Protein AF-A0A531KJS4-F1 (afdb_monomer_lite)

Radius of gyration: 32.57 Å; chains: 1; bounding box: 62×25×97 Å

Foldseek 3Di:
DVCVVVPDDLVVCCVVVVDDSVVVVVCCVVCNPPDPVNVVVVVVVVVVVVVVVVVVVVVVVVVVVVVVVVVVVVVVVVVPPDPPPDDPDDD

pLDDT: mean 85.49, std 13.93, range [50.66, 98.62]

Secondary structure (DSSP, 8-state):
-HHHHTT--HHHHHHHHT--HHHHHHHHHHHTT--HHHHHHHHHHHHHHHHHHHHHHHHHHHHHHHHHHHHHHHHHHHHT-----------

Sequence (91 aa):
MKEFEAGVSVADLCRTHGVGDASIYNWKARFG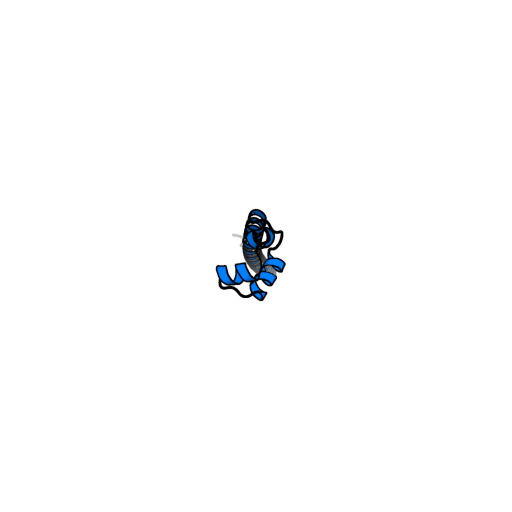GMDVSEARRLKALEDEDTRLKRLLADAMLDNAALKDLVGRDAVYLAGSGARSHRPVARR

Structure (mmCIF, N/CA/C/O backbone):
data_AF-A0A531KJS4-F1
#
_entry.id   AF-A0A531KJS4-F1
#
loop_
_atom_site.group_PDB
_atom_site.id
_atom_site.type_symbol
_atom_site.label_atom_id
_atom_site.label_alt_id
_atom_site.label_comp_id
_atom_site.label_asym_id
_atom_site.label_entity_id
_atom_site.label_seq_id
_atom_site.pdbx_PDB_ins_code
_atom_site.Cartn_x
_atom_site.Cartn_y
_atom_site.Cartn_z
_atom_site.occupancy
_atom_site.B_iso_or_equiv
_atom_site.auth_seq_id
_atom_site.auth_comp_id
_atom_site.auth_asym_id
_atom_site.auth_atom_id
_atom_site.pdbx_PDB_model_num
ATOM 1 N N . MET A 1 1 ? -11.286 3.476 18.213 1.00 86.44 1 MET A N 1
ATOM 2 C CA . MET A 1 1 ? -10.371 2.893 19.218 1.00 86.44 1 MET A CA 1
ATOM 3 C C . MET A 1 1 ? -10.058 3.831 20.368 1.00 86.44 1 MET A C 1
ATOM 5 O O . MET A 1 1 ? -10.151 3.362 21.488 1.00 86.44 1 MET A O 1
ATOM 9 N N . LYS A 1 2 ? -9.822 5.131 20.140 1.00 84.12 2 LYS A N 1
ATOM 10 C CA . LYS A 1 2 ? -9.546 6.090 21.228 1.00 84.12 2 LYS A CA 1
ATOM 11 C C . LYS A 1 2 ? -10.564 6.082 22.380 1.00 84.12 2 LYS A C 1
ATOM 13 O O . LYS A 1 2 ? -10.154 6.067 23.526 1.00 84.12 2 LYS A O 1
ATOM 18 N N . GLU A 1 3 ? -11.868 6.039 22.098 1.00 86.75 3 GLU A N 1
ATOM 19 C CA . GLU A 1 3 ? -12.907 5.964 23.148 1.00 86.75 3 GLU A CA 1
ATOM 20 C C . GLU A 1 3 ? -12.830 4.662 23.959 1.00 86.75 3 GLU A C 1
ATOM 22 O O . GLU A 1 3 ? -12.896 4.675 25.184 1.00 86.75 3 GLU A O 1
ATOM 27 N N . PHE A 1 4 ? -12.624 3.536 23.274 1.00 86.75 4 PHE A N 1
ATOM 28 C CA . PHE A 1 4 ? -12.425 2.238 23.915 1.00 86.75 4 PHE A CA 1
ATOM 29 C C . PHE A 1 4 ? -11.153 2.226 24.786 1.00 86.75 4 PHE A C 1
ATOM 31 O O . PHE A 1 4 ? -11.161 1.710 25.899 1.00 86.75 4 PHE A O 1
ATOM 38 N N . GLU A 1 5 ? -10.059 2.820 24.304 1.00 85.25 5 GLU A N 1
ATOM 39 C CA . GLU A 1 5 ? -8.794 2.965 25.043 1.00 85.25 5 GLU A CA 1
ATOM 40 C C . GLU A 1 5 ? -8.895 3.959 26.206 1.00 85.25 5 GLU A C 1
ATOM 42 O O . GLU A 1 5 ? -8.215 3.792 27.214 1.00 85.25 5 GLU A O 1
ATOM 47 N N . ALA A 1 6 ? -9.791 4.944 26.105 1.00 88.62 6 ALA A N 1
ATOM 48 C CA . ALA A 1 6 ? -10.148 5.860 27.184 1.00 88.62 6 ALA A CA 1
ATOM 49 C C . ALA A 1 6 ? -11.070 5.223 28.245 1.00 88.62 6 ALA A C 1
ATOM 51 O O . ALA A 1 6 ? -11.468 5.898 29.192 1.00 88.62 6 ALA A O 1
ATOM 52 N N . GLY A 1 7 ? -11.403 3.933 28.106 1.00 88.94 7 GLY A N 1
ATOM 53 C CA . GLY A 1 7 ? -12.152 3.165 29.100 1.00 88.94 7 GLY A CA 1
ATOM 54 C C . GLY A 1 7 ? -13.667 3.131 28.894 1.00 88.94 7 GLY A C 1
ATOM 55 O O . GLY A 1 7 ? -14.374 2.643 29.775 1.00 88.94 7 GLY A O 1
ATOM 56 N N . VAL A 1 8 ? -14.188 3.609 27.756 1.00 93.31 8 VAL A N 1
ATOM 57 C CA . VAL A 1 8 ? -15.619 3.472 27.435 1.00 93.31 8 VAL A CA 1
ATOM 58 C C . VAL A 1 8 ? -15.963 1.991 27.246 1.00 93.31 8 VAL A C 1
ATOM 60 O O . VAL A 1 8 ? -15.252 1.257 26.554 1.00 93.31 8 VAL A O 1
ATOM 63 N N . SER A 1 9 ? -17.058 1.541 27.865 1.00 94.31 9 SER A N 1
ATOM 64 C CA . SER A 1 9 ? -17.463 0.135 27.812 1.00 94.31 9 SER A CA 1
ATOM 65 C C . SER A 1 9 ? -17.847 -0.299 26.390 1.00 94.31 9 SER A C 1
ATOM 67 O O . SER A 1 9 ? -18.375 0.487 25.601 1.00 94.31 9 SER A O 1
ATOM 69 N N . VAL A 1 10 ? -17.630 -1.580 26.059 1.00 92.88 10 VAL A N 1
ATOM 70 C CA . VAL A 1 10 ? -18.051 -2.147 24.759 1.00 92.88 10 VAL A CA 1
ATOM 71 C C . VAL A 1 10 ? -19.550 -1.952 24.541 1.00 92.88 10 VAL A C 1
ATOM 73 O O . VAL A 1 10 ? -19.958 -1.581 23.446 1.00 92.88 10 VAL A O 1
ATOM 76 N N . ALA A 1 11 ? -20.359 -2.130 25.588 1.00 94.44 11 ALA A N 1
ATOM 77 C CA . ALA A 1 11 ? -21.807 -1.967 25.517 1.00 94.44 11 ALA A CA 1
ATOM 78 C C . ALA A 1 11 ? -22.216 -0.531 25.137 1.00 94.44 11 ALA A C 1
ATOM 80 O O . ALA A 1 11 ? -23.123 -0.338 24.327 1.00 94.44 11 ALA A O 1
ATOM 81 N N . ASP A 1 12 ? -21.540 0.483 25.680 1.00 94.38 12 ASP A N 1
ATOM 82 C CA . ASP A 1 12 ? -21.805 1.889 25.349 1.00 94.38 12 ASP A CA 1
ATOM 83 C C . ASP A 1 12 ? -21.392 2.230 23.923 1.00 94.38 12 ASP A C 1
ATOM 85 O O . ASP A 1 12 ? -22.126 2.914 23.207 1.00 94.38 12 ASP A O 1
ATOM 89 N N . LEU A 1 13 ? -20.251 1.705 23.485 1.00 94.06 13 LEU A N 1
ATOM 90 C CA . LEU A 1 13 ? -19.777 1.892 22.120 1.00 94.06 13 LEU A CA 1
ATOM 91 C C . LEU A 1 13 ? -20.709 1.224 21.107 1.00 94.06 13 LEU A C 1
ATOM 93 O O . LEU A 1 13 ? -21.018 1.820 20.079 1.00 94.06 13 LEU A O 1
ATOM 97 N N . CYS A 1 14 ? -21.203 0.025 21.408 1.00 94.69 14 CYS A N 1
ATOM 98 C CA . CYS A 1 14 ? -22.143 -0.681 20.544 1.00 94.69 14 CYS A CA 1
ATOM 99 C C . CYS A 1 14 ? -23.475 0.067 20.421 1.00 94.69 14 CYS A C 1
ATOM 101 O O . CYS A 1 14 ? -23.995 0.217 19.317 1.00 94.69 14 CYS A O 1
ATOM 103 N N . ARG A 1 15 ? -23.989 0.619 21.529 1.00 95.25 15 ARG A N 1
ATOM 104 C CA . ARG A 1 15 ? -25.202 1.456 21.526 1.00 95.25 15 ARG A CA 1
ATOM 105 C C . ARG A 1 15 ? -25.017 2.768 20.770 1.00 95.25 15 ARG A C 1
ATOM 107 O O . ARG A 1 15 ? -25.900 3.156 20.015 1.00 95.25 15 ARG A O 1
ATOM 114 N N . THR A 1 16 ? -23.885 3.437 20.971 1.00 94.00 16 THR A N 1
ATOM 115 C CA . THR A 1 16 ? -23.601 4.749 20.368 1.00 94.00 16 THR A CA 1
ATOM 116 C C . THR A 1 16 ? -23.355 4.642 18.868 1.00 94.00 16 THR A C 1
ATOM 118 O O . THR A 1 16 ? -23.882 5.436 18.094 1.00 94.00 16 THR A O 1
ATOM 121 N N . HIS A 1 17 ? -22.564 3.652 18.450 1.00 92.75 17 HIS A N 1
ATOM 122 C CA . HIS A 1 17 ? -22.094 3.528 17.067 1.00 92.75 17 HIS A CA 1
ATOM 123 C C . HIS A 1 17 ? -22.904 2.525 16.236 1.00 92.75 17 HIS A C 1
ATOM 125 O O . HIS A 1 17 ? -22.636 2.368 15.047 1.00 92.75 17 HIS A O 1
ATOM 131 N N . GLY A 1 18 ? -23.880 1.834 16.835 1.00 93.44 18 GLY A N 1
ATOM 132 C CA . GLY A 1 18 ? -24.718 0.851 16.139 1.00 93.44 18 GLY A CA 1
ATOM 133 C C . GLY A 1 18 ? -23.937 -0.360 15.618 1.00 93.44 18 GLY A C 1
ATOM 134 O O . GLY A 1 18 ? -24.307 -0.955 14.609 1.00 93.44 18 GLY A O 1
ATOM 135 N N . VAL A 1 19 ? -22.831 -0.706 16.278 1.00 94.00 19 VAL A N 1
ATOM 136 C CA . VAL A 1 19 ? -21.961 -1.836 15.920 1.00 94.00 19 VAL A CA 1
ATOM 137 C C . VAL A 1 19 ? -22.098 -2.951 16.949 1.00 94.00 19 VAL A C 1
ATOM 139 O O . VAL A 1 19 ? -22.464 -2.697 18.088 1.00 94.00 19 VAL A O 1
ATOM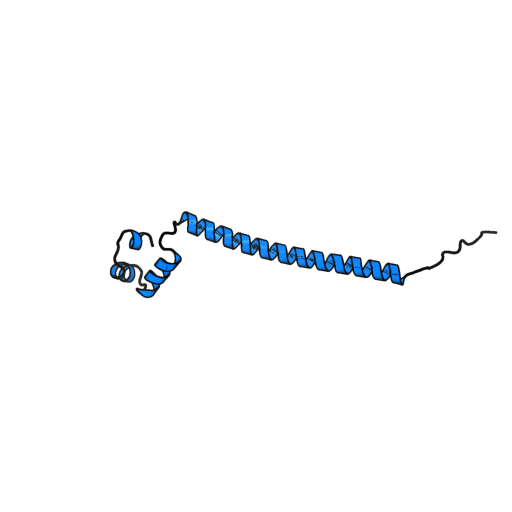 142 N N . GLY A 1 20 ? -21.805 -4.191 16.561 1.00 93.88 20 GLY A N 1
ATOM 143 C CA . GLY A 1 20 ? -21.768 -5.311 17.504 1.00 93.88 20 GLY A CA 1
ATOM 144 C C . GLY A 1 20 ? -20.420 -5.446 18.218 1.00 93.88 20 GLY A C 1
ATOM 145 O O . GLY A 1 20 ? -19.382 -5.048 17.680 1.00 93.88 20 GLY A O 1
ATOM 146 N N . ASP A 1 21 ? -20.424 -6.105 19.379 1.00 93.38 21 ASP A N 1
ATOM 147 C CA . ASP A 1 21 ? -19.238 -6.368 20.208 1.00 93.38 21 ASP A CA 1
ATOM 148 C C . ASP A 1 21 ? -18.083 -6.981 19.401 1.00 93.38 21 ASP A C 1
ATOM 150 O O . ASP A 1 21 ? -16.934 -6.547 19.503 1.00 93.38 21 ASP A O 1
ATOM 154 N N . ALA A 1 22 ? -18.391 -7.954 18.536 1.00 94.94 22 ALA A N 1
ATOM 155 C CA . ALA A 1 22 ? -17.403 -8.623 17.690 1.00 94.94 22 ALA A CA 1
ATOM 156 C C . ALA A 1 22 ? -16.640 -7.643 16.780 1.00 94.94 22 ALA A C 1
ATOM 158 O O . ALA A 1 22 ? -15.429 -7.779 16.596 1.00 94.94 22 ALA A O 1
ATOM 159 N N . SER A 1 23 ? -17.321 -6.626 16.243 1.00 94.12 23 SER A N 1
ATOM 160 C CA . SER A 1 23 ? -16.694 -5.593 15.411 1.00 94.12 23 SER A CA 1
ATOM 161 C C . SER A 1 23 ? -15.724 -4.739 16.223 1.00 94.12 23 SER A C 1
ATOM 163 O O . SER A 1 23 ? -14.624 -4.450 15.754 1.00 94.12 23 SER A O 1
ATOM 165 N N . ILE A 1 24 ? -16.091 -4.391 17.459 1.00 92.62 24 ILE A N 1
ATOM 166 C CA . ILE A 1 24 ? -15.243 -3.597 18.357 1.00 92.62 24 ILE A CA 1
ATOM 167 C C . ILE A 1 24 ? -13.972 -4.364 18.715 1.00 92.62 24 ILE A C 1
ATOM 169 O O . ILE A 1 24 ? -12.875 -3.811 18.620 1.00 92.62 24 ILE A O 1
ATOM 173 N N . TYR A 1 25 ? -14.087 -5.648 19.060 1.00 92.12 25 TYR A N 1
ATOM 174 C CA . TYR A 1 25 ? -12.919 -6.481 19.342 1.00 92.12 25 TYR A CA 1
ATOM 175 C C . TYR A 1 25 ? -12.038 -6.697 18.108 1.00 92.12 25 TYR A C 1
ATOM 177 O O . TYR A 1 25 ? -10.815 -6.619 18.222 1.00 92.12 25 TYR A O 1
ATOM 185 N N . ASN A 1 26 ? -12.624 -6.878 16.921 1.00 92.25 26 ASN A N 1
ATOM 186 C CA . ASN A 1 26 ? -11.861 -6.955 15.672 1.00 92.25 26 ASN A CA 1
ATOM 187 C C . ASN A 1 26 ? -11.089 -5.662 15.389 1.00 92.25 26 ASN A C 1
ATOM 189 O O . ASN A 1 26 ? -9.923 -5.705 14.997 1.00 92.25 26 ASN A O 1
ATOM 193 N N . TRP A 1 27 ? -11.704 -4.500 15.604 1.00 90.31 27 TRP A N 1
ATOM 194 C CA . TRP A 1 27 ? -11.012 -3.222 15.460 1.00 90.31 27 TRP A CA 1
ATOM 195 C C . TRP A 1 27 ? -9.943 -3.020 16.526 1.00 90.31 27 TRP A C 1
ATOM 197 O O . TRP A 1 27 ? -8.881 -2.500 16.203 1.00 90.31 27 TRP A O 1
ATOM 207 N N . LYS A 1 28 ? -10.160 -3.488 17.759 1.00 87.88 28 LYS A N 1
ATOM 208 C CA . LYS A 1 28 ? -9.127 -3.485 18.799 1.00 87.88 28 LYS A CA 1
ATOM 209 C C . LYS A 1 28 ? -7.931 -4.347 18.413 1.00 87.88 28 LYS A C 1
ATOM 211 O O . LYS A 1 28 ? -6.803 -3.906 18.572 1.00 87.88 28 LYS A O 1
ATOM 216 N N . ALA A 1 29 ? -8.161 -5.547 17.891 1.00 87.88 29 ALA A N 1
ATOM 217 C CA . ALA A 1 29 ? -7.082 -6.430 17.459 1.00 87.88 29 ALA A CA 1
ATOM 218 C C . ALA A 1 29 ? -6.283 -5.841 16.284 1.00 87.88 29 ALA A C 1
ATOM 220 O O . ALA A 1 29 ? -5.076 -6.036 16.203 1.00 87.88 29 ALA A O 1
ATOM 221 N N . ARG A 1 30 ? -6.953 -5.118 15.376 1.00 84.25 30 ARG A N 1
ATOM 222 C CA . ARG A 1 30 ? -6.330 -4.556 14.167 1.00 84.25 30 ARG A CA 1
ATOM 223 C C . ARG A 1 30 ? -5.702 -3.178 14.358 1.00 84.25 30 ARG A C 1
ATOM 225 O O . ARG A 1 30 ? -4.733 -2.865 13.679 1.00 84.25 30 ARG A O 1
ATOM 232 N N . PHE A 1 31 ? -6.286 -2.349 15.214 1.00 83.94 31 PHE A N 1
ATOM 233 C CA . PHE A 1 31 ? -5.967 -0.923 15.327 1.00 83.94 31 PHE A CA 1
ATOM 234 C C . PHE A 1 31 ? -5.734 -0.468 16.772 1.00 83.94 31 PHE A C 1
ATOM 236 O O . PHE A 1 31 ? -5.486 0.713 16.998 1.00 83.94 31 PHE A O 1
ATOM 243 N N . GLY A 1 32 ? -5.871 -1.354 17.760 1.00 85.12 32 GLY A N 1
ATOM 244 C CA . GLY A 1 32 ? -5.600 -1.020 19.156 1.00 85.12 32 GLY A CA 1
ATOM 245 C C . GLY A 1 32 ? -4.124 -0.693 19.354 1.00 85.12 32 GLY A C 1
ATOM 246 O O . GLY A 1 32 ? -3.256 -1.409 18.860 1.00 85.12 32 GLY A O 1
ATOM 247 N N . GLY A 1 33 ? -3.844 0.399 20.061 1.00 80.69 33 GLY A N 1
ATOM 248 C CA . GLY A 1 33 ? -2.490 0.895 20.296 1.00 80.69 33 GLY A CA 1
ATOM 249 C C . GLY A 1 33 ? -1.814 1.548 19.085 1.00 80.69 33 GLY A C 1
ATOM 250 O O . GLY A 1 33 ? -0.681 1.991 19.228 1.00 80.69 33 GLY A O 1
ATOM 251 N N . MET A 1 34 ? -2.480 1.630 17.926 1.00 84.31 34 MET A N 1
ATOM 252 C CA . MET A 1 34 ? -1.972 2.326 16.739 1.00 84.31 34 MET A CA 1
ATOM 253 C C . MET A 1 34 ? -2.462 3.776 16.738 1.00 84.31 34 MET A C 1
ATOM 255 O O . MET A 1 34 ? -3.673 4.027 16.755 1.00 84.31 34 MET A O 1
ATOM 259 N N . ASP A 1 35 ? -1.548 4.747 16.676 1.00 82.62 35 ASP A N 1
ATOM 260 C CA . ASP A 1 35 ? -1.950 6.146 16.543 1.00 82.62 35 ASP A CA 1
ATOM 261 C C . ASP A 1 35 ? -2.503 6.440 15.136 1.00 82.62 35 ASP A C 1
ATOM 263 O O . ASP A 1 35 ? -2.170 5.807 14.132 1.00 82.62 35 ASP A O 1
ATOM 267 N N . VAL A 1 36 ? -3.356 7.460 15.037 1.00 81.50 36 VAL A N 1
ATOM 268 C CA . VAL A 1 36 ? -3.948 7.904 13.767 1.00 81.50 36 VAL A CA 1
ATOM 269 C C . VAL A 1 36 ? -2.863 8.320 12.769 1.00 81.50 36 VAL A C 1
ATOM 271 O O . VAL A 1 36 ? -3.033 8.121 11.564 1.00 81.50 36 VAL A O 1
ATOM 274 N N . SER A 1 37 ? -1.752 8.895 13.242 1.00 84.62 37 SER A N 1
ATOM 275 C CA . SER A 1 37 ? -0.620 9.250 12.382 1.00 84.62 37 SER A CA 1
ATOM 276 C C . SER A 1 37 ? 0.075 8.014 11.799 1.00 84.62 37 SER A C 1
ATOM 278 O O . SER A 1 37 ? 0.382 7.995 10.606 1.00 84.62 37 SER A O 1
ATOM 280 N N . GLU A 1 38 ? 0.232 6.954 12.593 1.00 88.25 38 GLU A N 1
ATOM 281 C CA . GLU A 1 38 ? 0.800 5.675 12.163 1.00 88.25 38 GLU A CA 1
ATOM 282 C C . GLU A 1 38 ? -0.113 4.972 11.161 1.00 88.25 38 GLU A C 1
ATOM 284 O O . GLU A 1 38 ? 0.355 4.552 10.105 1.00 88.25 38 GLU A O 1
ATOM 289 N N . ALA A 1 39 ? -1.423 4.940 11.416 1.00 87.44 39 ALA A N 1
ATOM 290 C CA . ALA A 1 39 ? -2.400 4.368 10.490 1.00 87.44 39 ALA A CA 1
ATOM 291 C C . ALA A 1 39 ? -2.401 5.088 9.128 1.00 87.44 39 ALA A C 1
ATOM 293 O O . ALA A 1 39 ? -2.467 4.453 8.074 1.00 87.44 39 ALA A O 1
ATOM 294 N N . ARG A 1 40 ? -2.292 6.425 9.127 1.00 90.06 40 ARG A N 1
ATOM 295 C CA . ARG A 1 40 ? -2.176 7.218 7.890 1.00 90.06 40 ARG A CA 1
ATOM 296 C C . ARG A 1 40 ? -0.874 6.933 7.152 1.00 90.06 40 ARG A C 1
ATOM 298 O O . ARG A 1 40 ? -0.891 6.799 5.931 1.00 90.06 40 ARG A O 1
ATOM 305 N N . ARG A 1 41 ? 0.240 6.839 7.881 1.00 93.94 41 ARG A N 1
ATOM 306 C CA . ARG A 1 41 ? 1.548 6.515 7.304 1.00 93.94 41 ARG A CA 1
ATOM 307 C C . ARG A 1 41 ? 1.557 5.114 6.700 1.00 93.94 41 ARG A C 1
ATOM 309 O O . ARG A 1 41 ? 2.073 4.954 5.601 1.00 93.94 41 ARG A O 1
ATOM 316 N N . LEU A 1 42 ? 0.969 4.134 7.385 1.00 92.25 42 LEU A N 1
ATOM 317 C CA . LEU A 1 42 ? 0.850 2.765 6.894 1.00 92.25 42 LEU A CA 1
ATOM 318 C C . LEU A 1 42 ? 0.102 2.732 5.561 1.00 92.25 42 LEU A C 1
ATOM 320 O O . LEU A 1 42 ? 0.633 2.214 4.587 1.00 92.25 42 LEU A O 1
ATOM 324 N N . LYS A 1 43 ? -1.062 3.386 5.486 1.00 93.19 43 LYS A N 1
ATOM 325 C CA . LYS A 1 43 ? -1.834 3.471 4.242 1.00 93.19 43 LYS A CA 1
ATOM 326 C C . LYS A 1 43 ? -1.044 4.116 3.098 1.00 93.19 43 LYS A C 1
ATOM 328 O O . LYS A 1 43 ? -1.048 3.604 1.988 1.00 93.19 43 LYS A O 1
ATOM 333 N N . ALA A 1 44 ? -0.337 5.215 3.371 1.00 96.69 44 ALA A N 1
ATOM 334 C CA . ALA A 1 44 ? 0.484 5.877 2.358 1.00 96.69 44 ALA A CA 1
ATOM 335 C C . ALA A 1 44 ? 1.615 4.971 1.836 1.00 96.69 44 ALA A C 1
ATOM 337 O O . ALA A 1 44 ? 1.922 4.993 0.647 1.00 96.69 44 ALA A O 1
ATOM 338 N N . LEU A 1 45 ? 2.220 4.164 2.713 1.00 97.94 45 LEU A N 1
ATOM 339 C CA . LEU A 1 45 ? 3.237 3.187 2.324 1.00 97.94 45 LEU A CA 1
ATOM 340 C C . LEU A 1 45 ? 2.645 2.032 1.508 1.00 97.94 45 LEU A C 1
ATOM 342 O O . LEU A 1 45 ? 3.268 1.610 0.541 1.00 97.94 45 LEU A O 1
ATOM 346 N N . GLU A 1 46 ? 1.457 1.543 1.861 1.00 97.44 46 GLU A N 1
ATOM 347 C CA . GLU A 1 46 ? 0.751 0.501 1.100 1.00 97.44 46 GLU A CA 1
ATOM 348 C C . GLU A 1 46 ? 0.357 0.980 -0.309 1.00 97.44 46 GLU A C 1
ATOM 350 O O . GLU A 1 46 ? 0.515 0.245 -1.292 1.00 97.44 46 GLU A O 1
ATOM 355 N N . ASP A 1 47 ? -0.113 2.225 -0.423 1.00 98.19 47 ASP A N 1
ATOM 356 C CA . ASP A 1 47 ? -0.454 2.849 -1.703 1.00 98.19 47 ASP A CA 1
ATOM 357 C C . ASP A 1 47 ? 0.796 3.003 -2.591 1.00 98.19 47 ASP A C 1
ATOM 359 O O . ASP A 1 47 ? 0.762 2.677 -3.784 1.00 98.19 47 ASP A O 1
ATOM 363 N N . GLU A 1 48 ? 1.919 3.441 -2.011 1.00 98.38 48 GLU A N 1
ATOM 364 C CA . GLU A 1 48 ? 3.181 3.593 -2.740 1.00 98.38 48 GLU A CA 1
ATOM 365 C C . GLU A 1 48 ? 3.792 2.241 -3.128 1.00 98.38 48 GLU A C 1
ATOM 367 O O . GLU A 1 48 ? 4.208 2.070 -4.270 1.00 98.38 48 GLU A O 1
ATOM 372 N N . ASP A 1 49 ? 3.780 1.240 -2.246 1.00 98.56 49 ASP A N 1
ATOM 373 C CA . ASP A 1 49 ? 4.228 -0.122 -2.569 1.00 98.56 49 ASP A CA 1
ATOM 374 C C . ASP A 1 49 ? 3.420 -0.713 -3.735 1.00 98.56 49 ASP A C 1
ATOM 376 O O . ASP A 1 49 ? 3.981 -1.280 -4.677 1.00 98.56 49 ASP A O 1
ATOM 380 N N . THR A 1 50 ? 2.103 -0.498 -3.740 1.00 98.56 50 THR A N 1
ATOM 381 C CA . THR A 1 50 ? 1.231 -0.912 -4.846 1.00 98.56 50 THR A CA 1
ATOM 382 C C . THR A 1 50 ? 1.604 -0.208 -6.150 1.00 98.56 50 THR A C 1
ATOM 384 O O . THR A 1 50 ? 1.665 -0.842 -7.209 1.00 98.56 50 THR A O 1
ATOM 387 N N . ARG A 1 51 ? 1.865 1.102 -6.099 1.00 98.56 51 ARG A N 1
ATOM 388 C CA . ARG A 1 51 ? 2.304 1.884 -7.261 1.00 98.56 51 ARG A CA 1
ATOM 389 C C . ARG A 1 51 ? 3.654 1.396 -7.786 1.00 98.56 51 ARG A C 1
ATOM 391 O O . ARG A 1 51 ? 3.790 1.181 -8.989 1.00 98.56 51 ARG A O 1
ATOM 398 N N . LEU A 1 52 ? 4.628 1.196 -6.903 1.00 98.62 52 LEU A N 1
ATOM 399 C CA . LEU A 1 52 ? 5.974 0.753 -7.256 1.00 98.62 52 LEU A CA 1
ATOM 400 C C . LEU A 1 52 ? 5.964 -0.646 -7.869 1.00 98.62 52 LEU A C 1
ATOM 402 O O . LEU A 1 52 ? 6.617 -0.862 -8.886 1.00 98.62 52 LEU A O 1
ATOM 406 N N . LYS A 1 53 ? 5.175 -1.578 -7.324 1.00 98.62 53 LYS A N 1
ATOM 407 C CA . LYS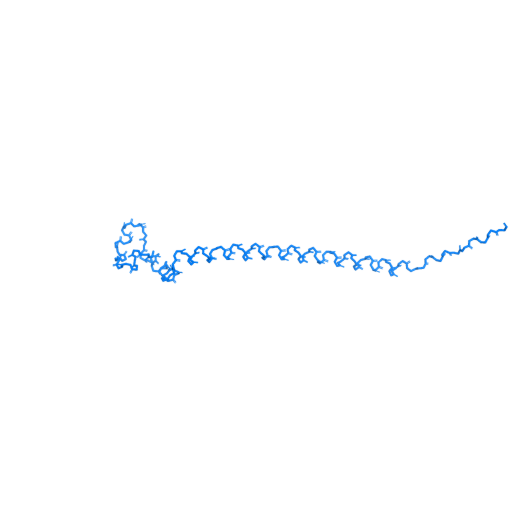 A 1 53 ? 5.012 -2.923 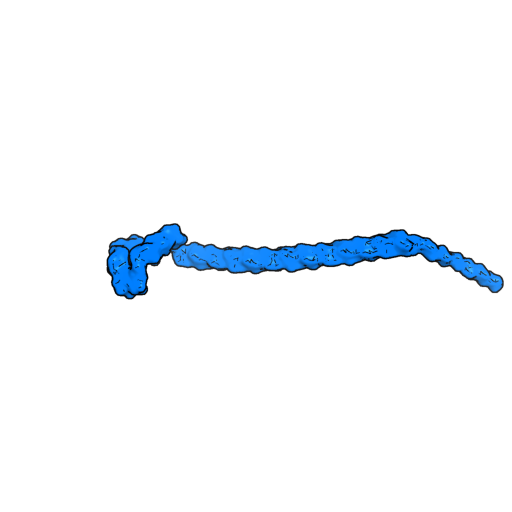-7.897 1.00 98.62 53 LYS A CA 1
ATOM 408 C C . LYS A 1 53 ? 4.463 -2.892 -9.322 1.00 98.62 53 LYS A C 1
ATOM 410 O O . LYS A 1 53 ? 4.938 -3.655 -10.158 1.00 98.62 53 LYS A O 1
ATOM 415 N N . ARG A 1 54 ? 3.503 -2.006 -9.614 1.00 98.62 54 ARG A N 1
ATOM 416 C CA . ARG A 1 54 ? 2.975 -1.817 -10.979 1.00 98.62 54 ARG A CA 1
ATOM 417 C C . ARG A 1 54 ? 4.048 -1.287 -11.925 1.00 98.62 54 ARG A C 1
ATOM 419 O O . ARG A 1 54 ? 4.309 -1.913 -12.941 1.00 98.62 54 ARG A O 1
ATOM 426 N N . LEU A 1 55 ? 4.724 -0.202 -11.544 1.00 98.50 55 LEU A N 1
ATOM 427 C CA . LEU A 1 55 ? 5.787 0.391 -12.364 1.00 98.50 55 LEU A CA 1
ATOM 428 C C . LEU A 1 55 ? 6.943 -0.584 -12.613 1.00 98.50 55 LEU A C 1
ATOM 430 O O . LEU A 1 55 ? 7.498 -0.618 -13.708 1.00 98.50 55 LEU A O 1
ATOM 434 N N . LEU A 1 56 ? 7.300 -1.387 -11.609 1.00 98.44 56 LEU A N 1
ATOM 435 C CA . LEU A 1 56 ? 8.316 -2.421 -11.754 1.00 98.44 56 LEU A CA 1
ATOM 436 C C . LEU A 1 56 ? 7.875 -3.502 -12.746 1.00 98.44 56 LEU A C 1
ATOM 438 O O . LEU A 1 56 ? 8.673 -3.897 -13.590 1.00 98.44 56 LEU A O 1
ATOM 442 N N . ALA A 1 57 ? 6.626 -3.966 -12.664 1.00 98.38 57 ALA A N 1
ATOM 443 C CA . ALA A 1 57 ? 6.092 -4.944 -13.607 1.00 98.38 57 ALA A CA 1
ATOM 444 C C . ALA A 1 57 ? 6.108 -4.405 -15.046 1.00 98.38 57 ALA A C 1
ATOM 446 O O . ALA A 1 57 ? 6.608 -5.091 -15.936 1.00 98.38 57 ALA A O 1
ATOM 447 N N . ASP A 1 58 ? 5.652 -3.168 -15.256 1.00 98.00 58 ASP A N 1
ATOM 448 C CA . ASP A 1 58 ? 5.666 -2.512 -16.569 1.00 98.00 58 ASP A CA 1
ATOM 449 C C . ASP A 1 58 ? 7.100 -2.407 -17.116 1.00 98.00 58 ASP A C 1
ATOM 451 O O . ASP A 1 58 ? 7.386 -2.858 -18.225 1.00 98.00 58 ASP A O 1
ATOM 455 N N . ALA A 1 59 ? 8.046 -1.933 -16.298 1.00 98.06 59 ALA A N 1
ATOM 456 C CA . ALA A 1 59 ? 9.452 -1.829 -16.689 1.00 98.06 59 ALA A CA 1
ATOM 457 C C . ALA A 1 59 ? 10.088 -3.195 -17.002 1.00 98.06 59 ALA A C 1
ATOM 459 O O . ALA A 1 59 ? 10.931 -3.304 -17.895 1.00 98.06 59 ALA A O 1
ATOM 460 N N . MET A 1 60 ? 9.709 -4.249 -16.275 1.00 98.19 60 MET A N 1
ATOM 461 C CA . MET A 1 60 ? 10.177 -5.610 -16.543 1.00 98.19 60 MET A CA 1
ATOM 462 C C . MET A 1 60 ? 9.625 -6.154 -17.864 1.00 98.19 60 MET A C 1
ATOM 464 O O . MET A 1 60 ? 10.371 -6.809 -18.595 1.00 98.19 60 MET A O 1
ATOM 468 N N . LEU A 1 61 ? 8.361 -5.866 -18.188 1.00 97.75 61 LEU A N 1
ATOM 469 C CA . LEU A 1 61 ? 7.753 -6.233 -19.469 1.00 97.75 61 LEU A CA 1
ATOM 470 C C . LEU A 1 61 ? 8.436 -5.510 -20.634 1.00 97.75 61 LEU A C 1
ATOM 472 O O . LEU A 1 61 ? 8.831 -6.162 -21.602 1.00 97.75 61 LEU A O 1
ATOM 476 N N . ASP A 1 62 ? 8.669 -4.204 -20.508 1.00 96.50 62 ASP A N 1
ATOM 477 C CA . ASP A 1 62 ? 9.396 -3.421 -21.512 1.00 96.50 62 ASP A CA 1
ATOM 478 C C . ASP A 1 62 ? 10.822 -3.948 -21.702 1.00 96.50 62 ASP A C 1
ATOM 480 O O . ASP A 1 62 ? 11.293 -4.129 -22.826 1.00 96.50 62 ASP A O 1
ATOM 484 N N . ASN A 1 63 ? 11.516 -4.263 -20.605 1.00 96.50 63 ASN A N 1
ATOM 485 C CA . ASN A 1 63 ? 12.865 -4.814 -20.667 1.00 96.50 63 ASN A CA 1
ATOM 486 C C . ASN A 1 63 ? 12.905 -6.169 -21.387 1.00 96.50 63 ASN A C 1
ATOM 488 O O . ASN A 1 63 ? 13.822 -6.411 -22.175 1.00 96.50 63 ASN A O 1
ATOM 492 N N . ALA A 1 64 ? 11.924 -7.038 -21.133 1.00 95.06 64 ALA A N 1
ATOM 493 C CA . ALA A 1 64 ? 11.796 -8.317 -21.822 1.00 95.06 64 ALA A CA 1
ATOM 494 C C . ALA A 1 64 ? 11.540 -8.115 -23.323 1.00 95.06 64 ALA A C 1
ATOM 496 O O . ALA A 1 64 ? 12.267 -8.672 -24.144 1.00 95.06 64 ALA A O 1
ATOM 497 N N . ALA A 1 65 ? 10.596 -7.244 -23.690 1.00 94.25 65 ALA A N 1
ATOM 498 C CA . ALA A 1 65 ? 10.285 -6.944 -25.087 1.00 94.25 65 ALA A CA 1
ATOM 499 C C . ALA A 1 65 ? 11.496 -6.380 -25.851 1.00 94.25 65 ALA A C 1
ATOM 501 O O . ALA A 1 65 ? 11.766 -6.786 -26.985 1.00 94.25 65 ALA A O 1
ATOM 502 N N . LEU A 1 66 ? 12.262 -5.479 -25.226 1.00 93.56 66 LEU A N 1
ATOM 503 C CA . LEU A 1 66 ? 13.483 -4.920 -25.810 1.00 93.56 66 LEU A CA 1
ATOM 504 C C . LEU A 1 66 ? 14.561 -5.989 -26.008 1.00 93.56 66 LEU A C 1
ATOM 506 O O . LEU A 1 66 ? 15.182 -6.041 -27.070 1.00 93.56 66 LEU A O 1
ATOM 510 N N . LYS A 1 67 ? 14.770 -6.870 -25.024 1.00 92.94 67 LYS A N 1
ATOM 511 C CA . LYS A 1 67 ? 15.715 -7.990 -25.149 1.00 92.94 67 LYS A CA 1
ATOM 512 C C . LYS A 1 67 ? 15.311 -8.959 -26.259 1.00 92.94 67 LYS A C 1
ATOM 514 O O . LYS A 1 67 ? 16.179 -9.388 -27.016 1.00 92.94 67 LYS A O 1
ATOM 519 N N . ASP A 1 68 ? 14.021 -9.241 -26.409 1.00 92.44 68 ASP A N 1
ATOM 520 C CA . ASP A 1 68 ? 13.504 -10.098 -27.479 1.00 92.44 68 ASP A CA 1
ATOM 521 C C . ASP A 1 68 ? 13.671 -9.471 -28.869 1.00 92.44 68 ASP A C 1
ATOM 523 O O . ASP A 1 68 ? 13.907 -10.176 -29.852 1.00 92.44 68 ASP A O 1
ATOM 527 N N . LEU A 1 69 ? 13.544 -8.147 -28.993 1.00 88.88 69 LEU A N 1
ATOM 528 C CA . LEU A 1 69 ? 13.828 -7.437 -30.245 1.00 88.88 69 LEU A CA 1
ATOM 529 C C . LEU A 1 69 ? 15.314 -7.514 -30.601 1.00 88.88 69 LEU A C 1
ATOM 531 O O . LEU A 1 69 ? 15.650 -7.959 -31.694 1.00 88.88 69 LEU A O 1
ATOM 535 N N . VAL A 1 70 ? 16.200 -7.187 -29.655 1.00 85.62 70 VAL A N 1
ATOM 536 C CA . VAL A 1 70 ? 17.656 -7.276 -29.860 1.00 85.62 70 VAL A CA 1
ATOM 537 C C . VAL A 1 70 ? 18.081 -8.707 -30.198 1.00 85.62 70 VAL A C 1
ATOM 539 O O . VAL A 1 70 ? 18.902 -8.918 -31.090 1.00 85.62 70 VAL A O 1
ATOM 542 N N . GLY A 1 71 ? 17.499 -9.703 -29.526 1.00 81.94 71 GLY A N 1
ATOM 543 C CA . GLY A 1 71 ? 17.736 -11.114 -29.823 1.00 81.94 71 GLY A CA 1
ATOM 544 C C . GLY A 1 71 ? 17.311 -11.493 -31.242 1.00 81.94 71 GLY A C 1
ATOM 545 O O . GLY A 1 71 ? 18.057 -12.174 -31.945 1.00 81.94 71 GLY A O 1
ATOM 546 N N . ARG A 1 72 ? 16.150 -11.014 -31.705 1.00 77.06 72 ARG A N 1
ATOM 547 C CA . ARG A 1 72 ? 15.678 -11.239 -33.080 1.00 77.06 72 ARG A CA 1
ATOM 548 C C . ARG A 1 72 ? 16.567 -10.569 -34.120 1.00 77.06 72 ARG A C 1
ATOM 550 O O . ARG A 1 72 ? 16.901 -11.218 -35.108 1.00 77.06 72 ARG A O 1
ATOM 557 N N . ASP A 1 73 ? 16.991 -9.332 -33.890 1.00 71.44 73 ASP A N 1
ATOM 558 C CA . ASP A 1 73 ? 17.889 -8.618 -34.801 1.00 71.44 73 ASP A CA 1
ATOM 559 C C . ASP A 1 73 ? 19.251 -9.313 -34.894 1.00 71.44 73 ASP A C 1
ATOM 561 O O . ASP A 1 73 ? 19.778 -9.504 -35.989 1.00 71.44 73 ASP A O 1
ATOM 565 N N . ALA A 1 74 ? 19.797 -9.787 -33.770 1.00 67.12 74 ALA A N 1
ATOM 566 C CA . ALA A 1 74 ? 21.034 -10.564 -33.754 1.00 67.12 74 ALA A CA 1
ATOM 567 C C . ALA A 1 74 ? 20.905 -11.880 -34.541 1.00 67.12 74 ALA A C 1
ATOM 569 O O . ALA A 1 74 ? 21.803 -12.229 -35.307 1.00 67.12 74 ALA A O 1
ATOM 570 N N . VAL A 1 75 ? 19.779 -12.590 -34.406 1.00 68.81 75 VAL A N 1
ATOM 571 C CA . VAL A 1 75 ? 19.495 -13.811 -35.181 1.00 68.81 75 VAL A CA 1
ATOM 572 C C . VAL A 1 75 ? 19.311 -13.493 -36.666 1.00 68.81 75 VAL A C 1
ATOM 574 O O . VAL A 1 75 ? 19.826 -14.224 -37.510 1.00 68.81 75 VAL A O 1
ATOM 577 N N . TYR A 1 76 ? 18.634 -12.395 -37.008 1.00 61.41 76 TYR A N 1
ATOM 578 C CA . TYR A 1 76 ? 18.475 -11.954 -38.392 1.00 61.41 76 TYR A CA 1
ATOM 579 C C . TYR A 1 76 ? 19.825 -11.606 -39.026 1.00 61.41 76 TYR A C 1
ATOM 581 O O . TYR A 1 76 ? 20.114 -12.050 -40.135 1.00 61.41 76 TYR A O 1
ATOM 589 N N . LEU A 1 77 ? 20.686 -10.871 -38.317 1.00 65.31 77 LEU A N 1
ATOM 590 C CA . LEU A 1 77 ? 22.040 -10.525 -38.761 1.00 65.31 77 LEU A CA 1
ATOM 591 C C . LEU A 1 77 ? 22.946 -11.759 -38.883 1.00 65.31 77 LEU A C 1
ATOM 593 O O . LEU A 1 77 ? 23.691 -11.877 -39.853 1.00 65.31 77 LEU A O 1
ATOM 597 N N . ALA A 1 78 ? 22.848 -12.711 -37.953 1.00 69.56 78 ALA A N 1
ATOM 598 C CA . ALA A 1 78 ? 23.593 -13.968 -38.021 1.00 69.56 78 ALA A CA 1
ATOM 599 C C . ALA A 1 78 ? 23.107 -14.876 -39.168 1.00 69.56 78 ALA A C 1
ATOM 601 O O . ALA A 1 78 ? 23.915 -15.509 -39.846 1.00 69.56 78 ALA A O 1
ATOM 602 N N . GLY A 1 79 ? 21.794 -14.912 -39.421 1.00 59.38 79 GLY A N 1
ATOM 603 C CA . GLY A 1 79 ? 21.178 -15.671 -40.512 1.00 59.38 79 GLY A CA 1
ATOM 604 C C . GLY A 1 79 ? 21.327 -15.022 -41.892 1.00 59.38 79 GLY A C 1
ATOM 605 O O . GLY A 1 79 ? 21.220 -15.709 -42.905 1.00 59.38 79 GLY A O 1
ATOM 606 N N . SER A 1 80 ? 21.624 -13.721 -41.956 1.00 62.84 80 SER A N 1
ATOM 607 C CA . SER A 1 80 ? 21.880 -12.984 -43.204 1.00 62.84 80 SER A CA 1
ATOM 608 C C . SER A 1 80 ? 23.361 -12.936 -43.600 1.00 62.84 80 SER A C 1
ATOM 610 O O . SER A 1 80 ? 23.770 -12.080 -44.390 1.00 62.84 80 SER A O 1
ATOM 612 N N . GLY A 1 81 ? 24.157 -13.893 -43.112 1.00 56.47 81 GLY A N 1
ATOM 613 C CA . GLY A 1 81 ? 25.548 -14.080 -43.506 1.00 56.47 81 GLY A CA 1
ATOM 614 C C . GLY A 1 81 ? 25.770 -13.949 -45.021 1.00 56.47 81 GLY A C 1
ATOM 615 O O . GLY A 1 81 ? 25.172 -14.654 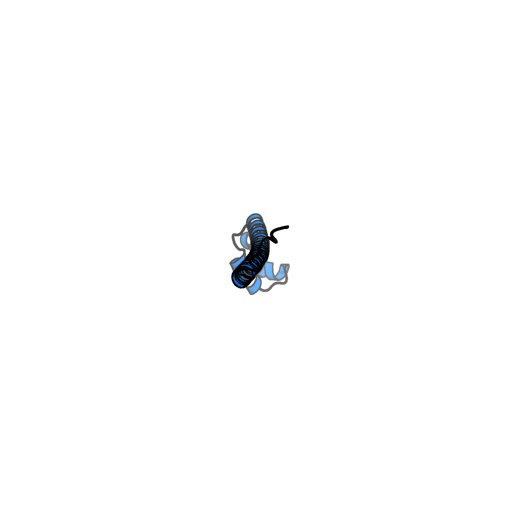-45.828 1.00 56.47 81 GLY A O 1
ATOM 616 N N . ALA A 1 82 ? 26.686 -13.047 -45.379 1.00 58.22 82 ALA A N 1
ATOM 617 C CA . ALA A 1 82 ? 27.400 -13.001 -46.652 1.00 58.22 82 ALA A CA 1
ATOM 618 C C . ALA 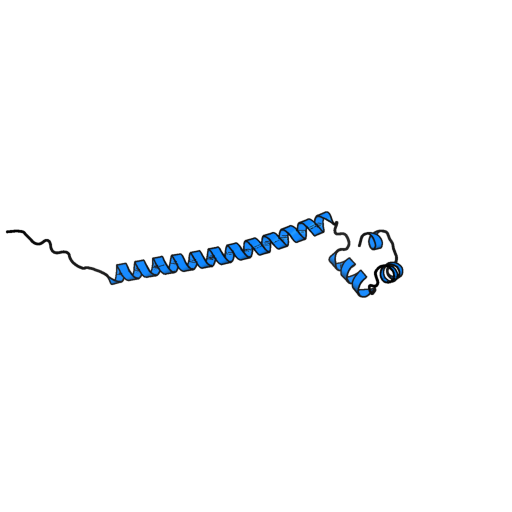A 1 82 ? 26.564 -12.799 -47.937 1.00 58.22 82 ALA A C 1
ATOM 620 O O . ALA A 1 82 ? 26.483 -13.677 -48.793 1.00 58.22 82 ALA A O 1
ATOM 621 N N . ARG A 1 83 ? 26.119 -11.565 -48.209 1.00 53.91 83 ARG A N 1
ATOM 622 C CA . ARG A 1 83 ? 26.135 -11.088 -49.607 1.00 53.91 83 ARG A CA 1
ATOM 623 C C . ARG A 1 83 ? 27.478 -10.426 -49.876 1.00 53.91 83 ARG A C 1
ATOM 625 O O . ARG A 1 83 ? 27.678 -9.256 -49.571 1.00 53.91 83 ARG A O 1
ATOM 632 N N . SER A 1 84 ? 28.407 -11.202 -50.435 1.00 55.88 84 SER A N 1
ATOM 633 C CA . SER A 1 84 ? 29.666 -10.698 -50.976 1.00 55.88 84 SER A CA 1
ATOM 634 C C . SER A 1 84 ? 29.374 -9.591 -51.992 1.00 55.88 84 SER A C 1
ATOM 636 O O . SER A 1 84 ? 28.932 -9.865 -53.111 1.00 55.88 84 SER A O 1
ATOM 638 N N . HIS A 1 85 ? 29.616 -8.338 -51.623 1.00 54.00 85 HIS A N 1
ATOM 639 C CA . HIS A 1 85 ? 29.673 -7.258 -52.593 1.00 54.00 85 HIS A CA 1
ATOM 640 C C . HIS A 1 85 ? 30.992 -7.418 -53.362 1.00 54.00 85 HIS A C 1
ATOM 642 O O . HIS A 1 85 ? 32.047 -6.993 -52.897 1.00 54.00 85 HIS A O 1
ATOM 648 N N . ARG A 1 86 ? 30.968 -8.122 -54.504 1.00 51.88 86 ARG A N 1
ATOM 649 C CA . ARG A 1 86 ? 32.106 -8.103 -55.434 1.00 51.88 86 ARG A CA 1
ATOM 650 C C . ARG A 1 86 ? 32.203 -6.686 -56.008 1.00 51.88 86 ARG A C 1
ATOM 652 O O . ARG A 1 86 ? 31.208 -6.220 -56.568 1.00 51.88 86 ARG A O 1
ATOM 659 N N . PRO A 1 87 ? 33.357 -6.006 -55.918 1.00 50.66 87 PRO A N 1
ATOM 660 C CA . PRO A 1 87 ? 33.519 -4.727 -56.581 1.00 50.66 87 PRO A CA 1
ATOM 661 C C . PRO A 1 87 ? 33.534 -4.974 -58.093 1.00 50.66 87 PRO A C 1
ATOM 663 O O . PRO A 1 87 ? 34.299 -5.799 -58.597 1.00 50.66 87 PRO A O 1
ATOM 666 N N . VAL A 1 88 ? 32.659 -4.281 -58.821 1.00 61.41 88 VAL A N 1
ATOM 667 C CA . VAL A 1 88 ? 32.715 -4.224 -60.285 1.00 61.41 88 VAL A CA 1
ATOM 668 C C . VAL A 1 88 ? 33.982 -3.458 -60.652 1.00 61.41 88 VAL A C 1
ATOM 670 O O . VAL A 1 88 ? 34.049 -2.241 -60.483 1.00 61.41 88 VAL A O 1
ATOM 673 N N . ALA A 1 89 ? 34.998 -4.174 -61.134 1.00 60.41 89 ALA A N 1
ATOM 674 C CA . ALA A 1 89 ? 36.150 -3.557 -61.773 1.00 60.41 89 ALA A CA 1
ATOM 675 C C . ALA A 1 89 ? 35.658 -2.818 -63.026 1.00 60.41 89 ALA A C 1
ATOM 677 O O . ALA A 1 89 ? 35.190 -3.441 -63.983 1.00 60.41 89 ALA A O 1
ATOM 678 N N . ARG A 1 90 ? 35.704 -1.482 -62.994 1.00 59.91 90 ARG A N 1
ATOM 679 C CA . ARG A 1 90 ? 35.483 -0.652 -64.181 1.00 59.91 90 ARG A CA 1
ATOM 680 C C . ARG A 1 90 ? 36.667 -0.859 -65.132 1.00 59.91 90 ARG A C 1
ATOM 682 O O . ARG A 1 90 ? 37.811 -0.787 -64.692 1.00 59.91 90 ARG A O 1
ATOM 689 N N . ARG A 1 91 ? 36.355 -1.181 -66.389 1.00 62.34 91 ARG A N 1
ATOM 690 C CA . ARG A 1 91 ? 37.297 -1.161 -67.517 1.00 62.34 91 ARG A CA 1
ATOM 691 C C . ARG A 1 91 ? 37.564 0.270 -67.957 1.00 62.34 91 ARG A C 1
ATOM 693 O O . ARG A 1 91 ? 36.641 1.098 -67.779 1.00 62.34 91 ARG A O 1
#